Protein AF-A0A2G9MSD9-F1 (afdb_monomer_lite)

pLDDT: mean 78.16, std 16.82, range [33.12, 95.75]

Structure (mmCIF, N/CA/C/O backbone):
data_AF-A0A2G9MSD9-F1
#
_entry.id   AF-A0A2G9MSD9-F1
#
loop_
_atom_site.group_PDB
_atom_site.id
_atom_site.type_symbol
_atom_site.label_atom_id
_atom_site.label_alt_id
_atom_site.label_comp_id
_atom_site.label_asym_id
_atom_site.label_entity_id
_atom_site.label_seq_id
_atom_site.pdbx_PDB_ins_code
_atom_site.Cartn_x
_atom_site.Cartn_y
_atom_site.Cartn_z
_atom_site.occupancy
_atom_site.B_iso_or_equiv
_atom_site.auth_seq_id
_atom_site.auth_comp_id
_atom_site.auth_asym_id
_atom_site.auth_atom_id
_atom_site.pdbx_PDB_model_num
ATOM 1 N N . MET A 1 1 ? -12.844 7.872 54.794 1.00 34.78 1 MET A N 1
ATOM 2 C CA . MET A 1 1 ? -13.455 7.216 53.618 1.00 34.78 1 MET A CA 1
ATOM 3 C C . MET A 1 1 ? -12.800 7.8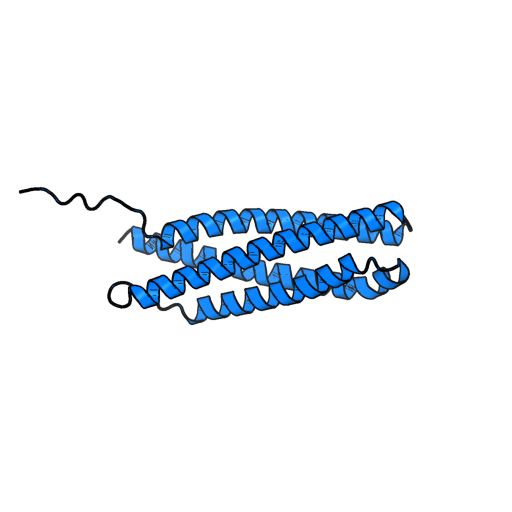03 52.387 1.00 34.78 1 MET A C 1
ATOM 5 O O . MET A 1 1 ? -12.940 8.996 52.156 1.00 34.78 1 MET A O 1
ATOM 9 N N . GLY A 1 2 ? -11.959 7.011 51.723 1.00 33.12 2 GLY A N 1
ATOM 10 C CA . GLY A 1 2 ? -11.144 7.459 50.598 1.00 33.12 2 GLY A CA 1
ATOM 11 C C . GLY A 1 2 ? -11.998 7.661 49.355 1.00 33.12 2 GLY A C 1
ATOM 12 O O . GLY A 1 2 ? -12.720 6.757 48.948 1.00 33.12 2 GLY A O 1
ATOM 13 N N . ILE A 1 3 ? -11.906 8.854 48.777 1.00 38.38 3 ILE A N 1
ATOM 14 C CA . ILE A 1 3 ? -12.395 9.152 47.435 1.00 38.38 3 ILE A CA 1
ATOM 15 C C . ILE A 1 3 ? -11.574 8.280 46.482 1.00 38.38 3 ILE A C 1
ATOM 17 O O . ILE A 1 3 ? -10.350 8.411 46.418 1.00 38.38 3 ILE A O 1
ATOM 21 N N . LEU A 1 4 ? -12.242 7.339 45.817 1.00 35.31 4 LEU A N 1
ATOM 22 C CA . LEU A 1 4 ? -11.663 6.503 44.773 1.00 35.31 4 LEU A CA 1
ATOM 23 C C . LEU A 1 4 ? -11.019 7.409 43.716 1.00 35.31 4 LEU A C 1
ATOM 25 O O . LEU A 1 4 ? -11.704 8.169 43.032 1.00 35.31 4 LEU A O 1
ATOM 29 N N . LYS A 1 5 ? -9.692 7.330 43.595 1.00 35.53 5 LYS A N 1
ATOM 30 C CA . LYS A 1 5 ? -8.946 7.854 42.452 1.00 35.53 5 LYS A CA 1
ATOM 31 C C . LYS A 1 5 ? -9.341 7.040 41.212 1.00 35.53 5 LYS A C 1
ATOM 33 O O . LYS A 1 5 ? -8.725 6.023 40.926 1.00 35.53 5 LYS A O 1
ATOM 38 N N . PHE A 1 6 ? -10.370 7.476 40.490 1.00 38.06 6 PHE A N 1
ATOM 39 C CA . PHE A 1 6 ? -10.781 6.923 39.188 1.00 38.06 6 PHE A CA 1
ATOM 40 C C . PHE A 1 6 ? -10.075 7.618 38.007 1.00 38.06 6 PHE A C 1
ATOM 42 O O . PHE A 1 6 ? -10.649 7.812 36.944 1.00 38.06 6 PHE A O 1
ATOM 49 N N . PHE A 1 7 ? -8.815 8.010 38.183 1.00 47.25 7 PHE A N 1
ATOM 50 C CA . PHE A 1 7 ? -7.993 8.574 37.113 1.00 47.25 7 PHE A CA 1
ATOM 51 C C . PHE A 1 7 ? -6.659 7.844 37.097 1.00 47.25 7 PHE A C 1
ATOM 53 O O . PHE A 1 7 ? -5.730 8.313 37.736 1.00 47.25 7 PHE A O 1
ATOM 60 N N . GLU A 1 8 ? -6.558 6.691 36.432 1.00 43.91 8 GLU A N 1
ATOM 61 C CA . GLU A 1 8 ? -5.259 6.019 36.250 1.00 43.91 8 GLU A CA 1
ATOM 62 C C . GLU A 1 8 ? -5.326 4.914 35.170 1.00 43.91 8 GLU A C 1
ATOM 64 O O . GLU A 1 8 ? -5.177 3.733 35.464 1.00 43.91 8 GLU A O 1
ATOM 69 N N . LYS A 1 9 ? -5.610 5.311 33.917 1.00 50.62 9 LYS A N 1
ATOM 70 C CA . LYS A 1 9 ? -5.103 4.762 32.628 1.00 50.62 9 LYS A CA 1
ATOM 71 C C . LYS A 1 9 ? -6.058 5.143 31.494 1.00 50.62 9 LYS A C 1
ATOM 73 O O . LYS A 1 9 ? -7.264 4.943 31.620 1.00 50.62 9 LYS A O 1
ATOM 78 N N . LYS A 1 10 ? -5.529 5.694 30.391 1.00 55.97 10 LYS A N 1
ATOM 79 C CA . LYS A 1 10 ? -6.311 5.826 29.153 1.00 55.97 10 LYS A CA 1
ATOM 80 C C . LYS A 1 10 ? -6.792 4.419 28.759 1.00 55.97 10 LYS A C 1
ATOM 82 O O . LYS A 1 10 ? -5.999 3.479 28.849 1.00 55.97 10 LYS A O 1
ATOM 87 N N . PRO A 1 11 ? -8.065 4.228 28.379 1.00 65.44 11 PRO A N 1
ATOM 88 C CA . PRO A 1 11 ? -8.508 2.945 27.849 1.00 65.44 11 PRO A CA 1
ATOM 89 C C . PRO A 1 11 ? -7.654 2.576 26.630 1.00 65.44 11 PRO A C 1
ATOM 91 O O . PRO A 1 11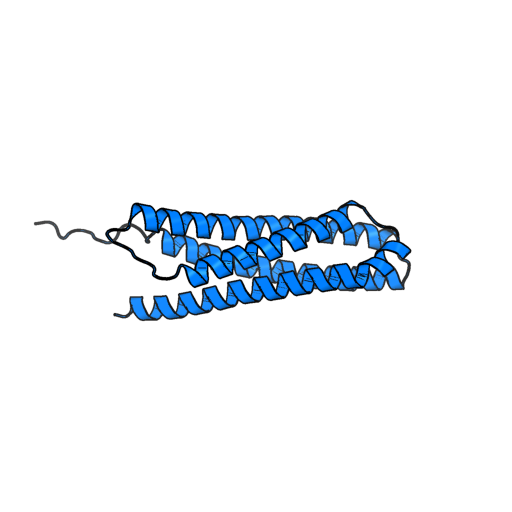 ? -7.409 3.437 25.789 1.00 65.44 11 PRO A O 1
ATOM 94 N N . LYS A 1 12 ? -7.217 1.312 26.533 1.00 69.00 12 LYS A N 1
ATOM 95 C CA . LYS A 1 12 ? -6.300 0.821 25.484 1.00 69.00 12 LYS A CA 1
ATOM 96 C C . LYS A 1 12 ? -6.776 1.174 24.064 1.00 69.00 12 LYS A C 1
ATOM 98 O O . LYS A 1 12 ? -5.954 1.451 23.206 1.00 69.00 12 LYS A O 1
ATOM 103 N N . ILE A 1 13 ? -8.092 1.251 23.852 1.00 66.75 13 ILE A N 1
ATOM 104 C CA . ILE A 1 13 ? -8.713 1.688 22.590 1.00 66.75 13 ILE A CA 1
ATOM 105 C C . ILE A 1 13 ? -8.261 3.103 22.189 1.00 66.75 13 ILE A C 1
ATOM 107 O O . ILE A 1 13 ? -7.866 3.307 21.053 1.00 66.75 13 ILE A O 1
ATOM 111 N N . PHE A 1 14 ? -8.205 4.069 23.114 1.00 66.56 14 PHE A N 1
ATOM 112 C CA . PHE A 1 14 ? -7.738 5.427 22.790 1.00 66.56 14 PHE A CA 1
ATOM 113 C C . PHE A 1 14 ? -6.250 5.474 22.422 1.00 66.56 14 PHE A C 1
ATOM 115 O O . PHE A 1 14 ? -5.841 6.324 21.637 1.00 66.56 14 PHE A O 1
ATOM 122 N N . GLU A 1 15 ? -5.430 4.588 22.993 1.00 74.19 15 GLU A N 1
ATOM 123 C CA . GLU A 1 15 ? -4.009 4.486 22.633 1.00 74.19 15 GLU A CA 1
ATOM 124 C C . GLU A 1 15 ? -3.828 3.899 21.224 1.00 74.19 15 GLU A C 1
ATOM 126 O O . GLU A 1 15 ? -2.910 4.306 20.513 1.00 74.19 15 GLU A O 1
ATOM 131 N N . ILE A 1 16 ? -4.712 2.977 20.821 1.00 71.31 16 ILE A N 1
ATOM 132 C CA . ILE A 1 16 ? -4.758 2.412 19.466 1.00 71.31 16 ILE A CA 1
ATOM 133 C C . ILE A 1 16 ? -5.132 3.510 18.457 1.00 71.31 16 ILE A C 1
ATOM 135 O O . ILE A 1 16 ? -4.368 3.760 17.532 1.00 71.31 16 ILE A O 1
ATOM 139 N N . GLU A 1 17 ? -6.206 4.260 18.711 1.00 69.38 17 GLU A N 1
ATOM 140 C CA . GLU A 1 17 ? -6.662 5.353 17.833 1.00 69.38 17 GLU A CA 1
ATOM 141 C C . GLU A 1 17 ? -5.603 6.464 17.658 1.00 69.38 17 GLU A C 1
ATOM 143 O O . GLU A 1 17 ? -5.325 6.920 16.546 1.00 69.38 17 GLU A O 1
ATOM 148 N N . GLU A 1 18 ? -4.941 6.893 18.744 1.00 72.19 18 GLU A N 1
ATOM 149 C CA . GLU A 1 18 ? -3.855 7.888 18.663 1.00 72.19 18 GLU A CA 1
ATOM 150 C C . GLU A 1 18 ? -2.676 7.388 17.808 1.00 72.19 18 GLU A C 1
ATOM 152 O O . GLU A 1 18 ? -2.042 8.175 17.089 1.00 72.19 18 GLU A O 1
ATOM 157 N N . ARG A 1 19 ? -2.378 6.084 17.870 1.00 79.44 19 ARG A N 1
ATOM 158 C CA . ARG A 1 19 ? -1.333 5.446 17.066 1.00 79.44 19 ARG A CA 1
ATOM 159 C C . ARG A 1 19 ? -1.740 5.344 15.596 1.00 79.44 19 ARG A C 1
ATOM 161 O O . ARG A 1 19 ? -0.909 5.668 14.743 1.00 79.44 19 ARG A O 1
ATOM 168 N N . ASP A 1 20 ? -2.984 4.987 15.297 1.00 77.31 20 ASP A N 1
ATOM 169 C CA . ASP A 1 20 ? -3.497 4.899 13.925 1.00 77.31 20 ASP A CA 1
ATOM 170 C C . ASP A 1 20 ? -3.449 6.255 13.210 1.00 77.31 20 ASP A C 1
ATOM 172 O O . ASP A 1 20 ? -2.979 6.346 12.074 1.00 77.31 20 ASP A O 1
ATOM 176 N N . ILE A 1 21 ? -3.764 7.359 13.898 1.00 75.69 21 ILE A N 1
ATOM 177 C CA . ILE A 1 21 ? -3.612 8.718 13.341 1.00 75.69 21 ILE A CA 1
ATOM 178 C C . ILE A 1 21 ? -2.158 9.009 12.931 1.00 75.69 21 ILE A C 1
ATOM 180 O O . ILE A 1 21 ? -1.906 9.653 11.903 1.00 75.69 21 ILE A O 1
ATOM 184 N N . ALA A 1 22 ? -1.182 8.582 13.735 1.00 79.00 22 ALA A N 1
ATOM 185 C CA . ALA A 1 22 ? 0.231 8.766 13.413 1.00 79.00 22 ALA A CA 1
ATOM 186 C C . ALA A 1 22 ? 0.645 7.904 12.210 1.00 79.00 22 ALA A C 1
ATOM 188 O O . ALA A 1 22 ? 1.294 8.412 11.291 1.00 79.00 22 ALA A O 1
ATOM 189 N N . ILE A 1 23 ? 0.209 6.641 12.177 1.00 81.25 23 ILE A N 1
ATOM 190 C CA . ILE A 1 23 ? 0.445 5.723 11.057 1.00 81.25 23 ILE A CA 1
ATOM 191 C C . ILE A 1 23 ? -0.159 6.287 9.763 1.00 81.25 23 ILE A C 1
ATOM 193 O O . ILE A 1 23 ? 0.525 6.317 8.741 1.00 81.25 23 ILE A O 1
ATOM 197 N N . ASN A 1 24 ? -1.373 6.834 9.807 1.00 79.50 24 ASN A N 1
ATOM 198 C CA . ASN A 1 24 ? -2.051 7.432 8.655 1.00 79.50 24 ASN A CA 1
ATOM 199 C C . ASN A 1 24 ? -1.259 8.599 8.039 1.00 79.50 24 ASN A C 1
ATOM 201 O O . ASN A 1 24 ? -1.152 8.711 6.815 1.00 79.50 24 ASN A O 1
ATOM 205 N N . LYS A 1 25 ? -0.630 9.445 8.864 1.00 80.06 25 LYS A N 1
ATOM 206 C CA . LYS A 1 25 ? 0.250 10.526 8.376 1.00 80.06 25 LYS A CA 1
ATOM 207 C C . LYS A 1 25 ? 1.498 9.985 7.681 1.00 80.06 25 LYS A C 1
ATOM 209 O O . LYS A 1 25 ? 1.926 10.531 6.662 1.00 80.06 25 LYS A O 1
ATOM 214 N N . GLU A 1 26 ? 2.093 8.930 8.229 1.00 82.31 26 GLU A N 1
ATOM 215 C CA . GLU A 1 26 ? 3.254 8.277 7.625 1.00 82.31 26 GLU A CA 1
ATOM 216 C C . GLU A 1 26 ? 2.890 7.600 6.300 1.00 82.31 26 GLU A C 1
ATOM 218 O O . GLU A 1 26 ? 3.626 7.747 5.325 1.00 82.31 26 GLU A O 1
ATOM 223 N N . ILE A 1 27 ? 1.735 6.932 6.240 1.00 83.12 27 ILE A N 1
ATOM 224 C CA . ILE A 1 27 ? 1.193 6.330 5.019 1.00 83.12 27 ILE A CA 1
ATOM 225 C C . ILE A 1 27 ? 0.982 7.393 3.939 1.00 83.12 27 ILE A C 1
ATOM 227 O O . ILE A 1 27 ? 1.433 7.202 2.812 1.00 83.12 27 ILE A O 1
ATOM 231 N N . PHE A 1 28 ? 0.372 8.534 4.272 1.00 82.19 28 PHE A N 1
ATOM 232 C CA . PHE A 1 28 ? 0.176 9.623 3.313 1.00 82.19 28 PHE A CA 1
ATOM 233 C C . PHE A 1 28 ? 1.509 10.114 2.726 1.00 82.19 28 PHE A C 1
ATOM 235 O O . PHE A 1 28 ? 1.666 10.211 1.511 1.00 82.19 28 PHE A O 1
ATOM 242 N N . SER A 1 29 ? 2.506 10.342 3.586 1.00 78.75 29 SER A N 1
ATOM 243 C CA . SER A 1 29 ? 3.859 10.730 3.163 1.00 78.75 29 SER A CA 1
ATOM 244 C C . SER A 1 29 ? 4.519 9.677 2.261 1.00 78.75 29 SER A C 1
ATOM 246 O O . SER A 1 29 ? 5.180 10.021 1.278 1.00 78.75 29 SER A O 1
ATOM 248 N N . LEU A 1 30 ? 4.325 8.386 2.559 1.00 85.75 30 LEU A N 1
ATOM 249 C CA . LEU A 1 30 ? 4.827 7.284 1.735 1.00 85.75 30 LEU A CA 1
ATOM 250 C C . LEU A 1 30 ? 4.158 7.239 0.359 1.00 85.75 30 LEU A C 1
ATOM 252 O O . LEU A 1 30 ? 4.865 7.087 -0.634 1.00 85.75 30 LEU A O 1
ATOM 256 N N . ILE A 1 31 ? 2.836 7.413 0.285 1.00 84.12 31 ILE A N 1
ATOM 257 C CA . ILE A 1 31 ? 2.097 7.458 -0.985 1.00 84.12 31 ILE A CA 1
ATOM 258 C C . ILE A 1 31 ? 2.622 8.586 -1.868 1.00 84.12 31 ILE A C 1
ATOM 260 O O . ILE A 1 31 ? 2.966 8.335 -3.020 1.00 84.12 31 ILE A O 1
ATOM 264 N N . THR A 1 32 ? 2.772 9.797 -1.326 1.00 83.12 32 THR A N 1
ATOM 265 C CA . THR A 1 32 ? 3.291 10.933 -2.101 1.00 83.12 32 THR A CA 1
ATOM 266 C C . THR A 1 32 ? 4.681 10.635 -2.673 1.00 83.12 32 THR A C 1
ATOM 268 O O . THR A 1 32 ? 4.937 10.874 -3.851 1.00 83.12 32 THR A O 1
ATOM 271 N N . ARG A 1 33 ? 5.572 10.020 -1.882 1.00 86.12 33 ARG A N 1
ATOM 272 C CA . ARG A 1 33 ? 6.904 9.598 -2.358 1.00 86.12 33 ARG A CA 1
ATOM 273 C C . ARG A 1 33 ? 6.839 8.504 -3.423 1.00 86.12 33 ARG A C 1
ATOM 275 O O . ARG A 1 33 ? 7.666 8.488 -4.332 1.00 86.12 33 ARG A O 1
ATOM 282 N N . ILE A 1 34 ? 5.896 7.569 -3.305 1.00 87.56 34 ILE A N 1
ATOM 283 C CA . ILE A 1 34 ? 5.652 6.533 -4.315 1.00 87.56 34 ILE A CA 1
ATOM 284 C C . ILE A 1 34 ? 5.224 7.192 -5.630 1.00 87.56 34 ILE A C 1
ATOM 286 O O . ILE A 1 34 ? 5.832 6.912 -6.659 1.00 87.56 34 ILE A O 1
ATOM 290 N N . GLU A 1 35 ? 4.251 8.103 -5.606 1.00 86.88 35 GLU A N 1
ATOM 291 C CA . GLU A 1 35 ? 3.772 8.820 -6.796 1.00 86.88 35 GLU A CA 1
ATOM 292 C C . GLU A 1 35 ? 4.883 9.631 -7.481 1.00 86.88 35 GLU A C 1
ATOM 294 O O . GLU A 1 35 ? 5.033 9.590 -8.710 1.00 86.88 35 GLU A O 1
ATOM 299 N N . GLU A 1 36 ? 5.710 10.322 -6.692 1.00 88.00 36 GLU A N 1
ATOM 300 C CA . GLU A 1 36 ? 6.897 11.027 -7.181 1.00 88.00 36 GLU A CA 1
ATOM 301 C C . GLU A 1 36 ? 7.881 10.057 -7.850 1.00 88.00 36 GLU A C 1
ATOM 303 O O . GLU A 1 36 ? 8.303 10.275 -8.989 1.00 88.00 36 GLU A O 1
ATOM 308 N N . ASN A 1 37 ? 8.210 8.945 -7.189 1.00 87.81 37 ASN A N 1
ATOM 309 C CA . ASN A 1 37 ? 9.150 7.961 -7.719 1.00 87.81 37 ASN A CA 1
ATOM 310 C C . ASN A 1 37 ? 8.639 7.251 -8.975 1.00 87.81 37 ASN A C 1
ATOM 312 O O . ASN A 1 37 ? 9.435 6.994 -9.878 1.00 87.81 37 ASN A O 1
ATOM 316 N N . LEU A 1 38 ? 7.337 6.985 -9.087 1.00 88.00 38 LEU A N 1
ATOM 317 C CA . LEU A 1 38 ? 6.728 6.469 -10.316 1.00 88.00 38 LEU A CA 1
ATOM 318 C C . LEU A 1 38 ? 6.814 7.475 -11.457 1.00 88.00 38 LEU A C 1
ATOM 320 O O . LEU A 1 38 ? 7.122 7.102 -12.586 1.00 88.00 38 LEU A O 1
ATOM 324 N N . SER A 1 39 ? 6.545 8.750 -11.173 1.00 87.56 39 SER A N 1
ATOM 325 C CA . SER A 1 39 ? 6.620 9.818 -12.172 1.00 87.56 39 SER A CA 1
ATOM 326 C C . SER A 1 39 ? 8.041 9.938 -12.727 1.00 87.56 39 SER A C 1
ATOM 328 O O . SER A 1 39 ? 8.241 9.981 -13.942 1.00 87.56 39 SER A O 1
ATOM 330 N N . LEU A 1 40 ? 9.034 9.881 -11.838 1.00 88.69 40 LEU A N 1
ATOM 331 C CA . LEU A 1 40 ? 10.452 9.867 -12.189 1.00 88.69 40 LEU A CA 1
ATOM 332 C C . LEU A 1 40 ? 10.858 8.584 -12.932 1.00 88.69 40 LEU A C 1
ATOM 334 O O . LEU A 1 40 ? 11.616 8.647 -13.902 1.00 88.69 40 LEU A O 1
ATOM 338 N N . LEU A 1 41 ? 10.336 7.421 -12.529 1.00 87.56 41 LEU A N 1
ATOM 339 C CA . LEU A 1 41 ? 10.555 6.156 -13.233 1.00 87.56 41 LEU A CA 1
ATOM 340 C C . LEU A 1 41 ? 10.013 6.239 -14.666 1.00 87.56 41 LEU A C 1
ATOM 342 O O . LEU A 1 41 ? 10.745 5.943 -15.609 1.00 87.56 41 LEU A O 1
ATOM 346 N N . LYS A 1 42 ? 8.780 6.717 -14.849 1.00 86.81 42 LYS A N 1
ATOM 347 C CA . LYS A 1 42 ? 8.154 6.918 -16.162 1.00 86.81 42 LYS A CA 1
ATOM 348 C C . LYS A 1 42 ? 8.973 7.854 -17.050 1.00 86.81 42 LYS A C 1
ATOM 350 O O . LYS A 1 42 ? 9.201 7.553 -18.222 1.00 86.81 42 LYS A O 1
ATOM 355 N N . GLU A 1 43 ? 9.462 8.960 -16.496 1.00 86.94 43 GLU A N 1
ATOM 356 C CA . GLU A 1 43 ? 10.344 9.886 -17.210 1.00 86.94 43 GLU A CA 1
ATOM 357 C C . GLU A 1 43 ? 11.664 9.213 -17.618 1.00 86.94 43 GLU A C 1
ATOM 359 O O . GLU A 1 43 ? 12.131 9.377 -18.747 1.00 86.94 43 GLU A O 1
ATOM 364 N N . SER A 1 44 ? 12.249 8.410 -16.729 1.00 84.62 44 SER A N 1
ATOM 365 C CA . SER A 1 44 ? 13.489 7.683 -17.009 1.00 84.62 44 SER A CA 1
ATOM 366 C C . SER A 1 44 ? 13.325 6.627 -18.098 1.00 84.62 44 SER A C 1
ATOM 368 O O . SER A 1 44 ? 14.208 6.495 -18.949 1.00 84.62 44 SER A O 1
ATOM 370 N N . ILE A 1 45 ? 12.172 5.946 -18.126 1.00 84.69 45 ILE A N 1
ATOM 371 C CA . ILE A 1 45 ? 11.787 4.996 -19.172 1.00 84.69 45 ILE A CA 1
ATOM 372 C C . ILE A 1 45 ? 11.678 5.720 -20.513 1.00 84.69 45 ILE A C 1
ATOM 374 O O . ILE A 1 45 ? 12.267 5.277 -21.498 1.00 84.69 45 ILE A O 1
ATOM 378 N N . ALA A 1 46 ? 10.993 6.867 -20.544 1.00 84.31 46 ALA A N 1
ATOM 379 C CA . ALA A 1 46 ? 10.844 7.675 -21.753 1.00 84.31 46 ALA A CA 1
ATOM 380 C C . ALA A 1 46 ? 12.188 8.205 -22.287 1.00 84.31 46 ALA A C 1
ATOM 382 O O . ALA A 1 46 ? 12.371 8.313 -23.498 1.00 84.31 46 ALA A O 1
ATOM 383 N N . LYS A 1 47 ? 13.138 8.511 -21.394 1.00 85.06 47 LYS A N 1
ATOM 384 C CA . LYS A 1 47 ? 14.478 9.021 -21.735 1.00 85.06 47 LYS A CA 1
ATOM 385 C C . LYS A 1 47 ? 15.538 7.931 -21.946 1.00 85.06 47 LYS A C 1
ATOM 387 O O . LYS A 1 47 ? 16.666 8.266 -22.298 1.00 85.06 47 LYS A O 1
ATOM 392 N N . GLY A 1 48 ? 15.217 6.656 -21.714 1.00 79.81 48 GLY A N 1
ATOM 393 C CA . GLY A 1 48 ? 16.162 5.539 -21.841 1.00 79.81 48 GLY A CA 1
ATOM 394 C C . GLY A 1 48 ? 17.299 5.537 -20.807 1.00 79.81 48 GLY A C 1
ATOM 395 O O . GLY A 1 48 ? 18.388 5.041 -21.091 1.00 79.81 48 GLY A O 1
ATOM 396 N N . ASN A 1 49 ? 17.092 6.111 -19.616 1.00 82.25 49 ASN A N 1
ATOM 397 C CA . ASN A 1 49 ? 18.139 6.229 -18.595 1.00 82.25 49 ASN A CA 1
ATOM 398 C C . ASN A 1 49 ? 18.204 4.985 -17.688 1.00 82.25 49 ASN A C 1
ATOM 400 O O . ASN A 1 49 ? 17.524 4.912 -16.664 1.00 82.25 49 ASN A O 1
ATOM 404 N N . ILE A 1 50 ? 19.041 4.012 -18.066 1.00 75.00 50 ILE A N 1
ATOM 405 C CA . ILE A 1 50 ? 19.129 2.693 -17.412 1.00 75.00 50 ILE A CA 1
ATOM 406 C C . ILE A 1 50 ? 19.560 2.773 -15.947 1.00 75.00 50 ILE A C 1
ATOM 408 O O . ILE A 1 50 ? 18.896 2.199 -15.089 1.00 75.00 50 ILE A O 1
ATOM 412 N N . GLY A 1 51 ? 20.629 3.513 -15.641 1.00 76.31 51 GLY A N 1
ATOM 413 C CA . GLY A 1 51 ? 21.130 3.607 -14.265 1.00 76.31 51 GLY A CA 1
ATOM 414 C C . GLY A 1 51 ? 20.114 4.240 -13.313 1.00 76.31 51 GLY A C 1
ATOM 415 O O . GLY A 1 51 ? 20.032 3.867 -12.148 1.00 76.31 51 GLY A O 1
ATOM 416 N N . TYR A 1 52 ? 19.294 5.161 -13.821 1.00 85.00 52 TYR A N 1
ATOM 417 C CA . TYR A 1 52 ? 18.240 5.790 -13.035 1.00 85.00 52 TYR A CA 1
ATOM 418 C C . TYR A 1 52 ? 17.017 4.880 -12.842 1.00 85.00 52 TYR A C 1
ATOM 420 O O . TYR A 1 52 ? 16.411 4.912 -11.773 1.00 85.00 52 TYR A O 1
ATOM 428 N N . LYS A 1 53 ? 16.688 4.027 -13.827 1.00 88.44 53 LYS A N 1
ATOM 429 C CA . LYS A 1 53 ? 15.614 3.023 -13.713 1.00 88.44 53 LYS A CA 1
ATOM 430 C C . LYS A 1 53 ? 15.824 2.130 -12.494 1.00 88.44 53 LYS A C 1
ATOM 432 O O . LYS A 1 53 ? 14.940 2.048 -11.650 1.00 88.44 53 LYS A O 1
ATOM 437 N N . ASP A 1 54 ? 16.978 1.472 -12.396 1.00 87.75 54 ASP A N 1
ATOM 438 C CA . ASP A 1 54 ? 17.204 0.458 -11.356 1.00 87.75 54 ASP A CA 1
ATOM 439 C C . ASP A 1 54 ? 17.215 1.065 -9.951 1.00 87.75 54 ASP A C 1
ATOM 441 O O . ASP A 1 54 ? 16.670 0.475 -9.019 1.00 87.75 54 ASP A O 1
ATOM 445 N N . VAL A 1 55 ? 17.746 2.284 -9.816 1.00 90.56 55 VAL A N 1
ATOM 446 C CA . VAL A 1 55 ? 17.654 3.058 -8.572 1.00 90.56 55 VAL A CA 1
ATOM 447 C C . VAL A 1 55 ? 16.191 3.311 -8.204 1.00 90.56 55 VAL A C 1
ATOM 449 O O . VAL A 1 55 ? 15.797 3.061 -7.068 1.00 90.56 55 VAL A O 1
ATOM 452 N N . LYS A 1 56 ? 15.354 3.741 -9.156 1.00 90.31 56 LYS A N 1
ATOM 453 C CA . LYS A 1 56 ? 13.935 4.006 -8.888 1.00 90.31 56 LYS A CA 1
ATOM 454 C C . LYS A 1 56 ? 13.117 2.757 -8.599 1.00 90.31 56 LYS A C 1
ATOM 456 O O . LYS A 1 56 ? 12.277 2.807 -7.705 1.00 90.31 56 LYS A O 1
ATOM 461 N N . LEU A 1 57 ? 13.391 1.636 -9.262 1.00 91.25 57 LEU A N 1
ATOM 462 C CA . LEU A 1 57 ? 12.763 0.359 -8.913 1.00 91.25 57 LEU A CA 1
ATOM 463 C C . LEU A 1 57 ? 13.125 -0.063 -7.481 1.00 91.25 57 LEU A C 1
ATOM 465 O O . LEU A 1 57 ? 12.258 -0.524 -6.745 1.00 91.25 57 LEU A O 1
ATOM 469 N N . ALA A 1 58 ? 14.379 0.126 -7.058 1.00 92.06 58 ALA A N 1
ATOM 470 C CA . ALA A 1 58 ? 14.811 -0.203 -5.699 1.00 92.06 58 ALA A CA 1
ATOM 471 C C . ALA A 1 58 ? 14.182 0.721 -4.644 1.00 92.06 58 ALA A C 1
ATOM 473 O O . ALA A 1 58 ? 13.783 0.269 -3.572 1.00 92.06 58 ALA A O 1
ATOM 474 N N . GLU A 1 59 ? 14.067 2.019 -4.928 1.00 94.06 59 GLU A N 1
ATOM 475 C CA . GLU A 1 59 ? 13.371 2.956 -4.041 1.00 94.06 59 GLU A CA 1
ATOM 476 C C . GLU A 1 59 ? 11.874 2.631 -3.928 1.00 94.06 59 GLU A C 1
ATOM 478 O O . GLU A 1 59 ? 11.326 2.657 -2.827 1.00 94.06 59 GLU A O 1
ATOM 483 N N . LEU A 1 60 ? 11.215 2.293 -5.042 1.00 93.81 60 LEU A N 1
ATOM 484 C CA . LEU A 1 60 ? 9.804 1.894 -5.056 1.00 93.81 60 LEU A CA 1
ATOM 485 C C . LEU A 1 60 ? 9.571 0.604 -4.271 1.00 93.81 60 LEU A C 1
ATOM 487 O O . LEU A 1 60 ? 8.682 0.569 -3.429 1.00 93.81 60 LEU A O 1
ATOM 491 N N . GLU A 1 61 ? 10.405 -0.414 -4.477 1.00 94.88 61 GLU A N 1
ATOM 492 C CA . GLU A 1 61 ? 10.372 -1.662 -3.708 1.00 94.88 61 GLU A CA 1
ATOM 493 C C . GLU A 1 61 ? 10.452 -1.400 -2.199 1.00 94.88 61 GLU A C 1
ATOM 495 O O . GLU A 1 61 ? 9.602 -1.861 -1.439 1.00 94.88 61 GLU A O 1
ATOM 500 N N . ASN A 1 62 ? 11.423 -0.591 -1.762 1.00 95.50 62 ASN A N 1
ATOM 501 C CA . ASN A 1 62 ? 11.560 -0.223 -0.353 1.00 95.50 62 ASN A CA 1
ATOM 502 C C . ASN A 1 62 ? 10.327 0.526 0.169 1.00 95.50 62 ASN A C 1
ATOM 504 O O . ASN A 1 62 ? 9.846 0.231 1.263 1.00 95.50 62 ASN A O 1
ATOM 508 N N . ASN A 1 63 ? 9.786 1.467 -0.607 1.00 93.31 63 ASN A N 1
ATOM 509 C CA . ASN A 1 63 ? 8.586 2.200 -0.217 1.00 93.31 63 ASN A CA 1
ATOM 510 C C . ASN A 1 63 ? 7.362 1.278 -0.097 1.00 93.31 63 ASN A C 1
ATOM 512 O O . ASN A 1 63 ? 6.591 1.427 0.850 1.00 93.31 63 ASN A O 1
ATOM 516 N N . PHE A 1 64 ? 7.197 0.301 -0.994 1.00 94.50 64 PHE A N 1
ATOM 517 C CA . PHE A 1 64 ? 6.112 -0.680 -0.909 1.00 94.50 64 PHE A CA 1
ATOM 518 C C . PHE A 1 64 ? 6.272 -1.624 0.282 1.00 94.50 64 PHE A C 1
ATOM 520 O O . PHE A 1 64 ? 5.292 -1.907 0.969 1.00 94.50 64 PHE A O 1
ATOM 527 N N . LEU A 1 65 ? 7.496 -2.061 0.591 1.00 94.81 65 LEU A N 1
ATOM 528 C CA . LEU A 1 65 ? 7.779 -2.862 1.786 1.00 94.81 65 LEU A CA 1
ATOM 529 C C . LEU A 1 65 ? 7.451 -2.097 3.075 1.00 94.81 65 LEU A C 1
ATOM 531 O O . LEU A 1 65 ? 6.853 -2.661 3.995 1.00 94.81 65 LEU A O 1
ATOM 535 N N . LEU A 1 66 ? 7.805 -0.810 3.133 1.00 94.44 66 LEU A N 1
ATOM 536 C CA . LEU A 1 66 ? 7.457 0.066 4.251 1.00 94.44 66 LEU A CA 1
ATOM 537 C C . LEU A 1 66 ? 5.944 0.254 4.360 1.00 94.44 66 LEU A C 1
ATOM 539 O O . LEU A 1 66 ? 5.401 0.122 5.454 1.00 94.44 66 LEU A O 1
ATOM 543 N N . LEU A 1 67 ? 5.264 0.512 3.241 1.00 92.88 67 LEU A N 1
ATOM 544 C CA . LEU A 1 67 ? 3.813 0.657 3.216 1.00 92.88 67 LEU A CA 1
ATOM 545 C C . LEU A 1 67 ? 3.126 -0.623 3.706 1.00 92.88 67 LEU A C 1
ATOM 547 O O . LEU A 1 67 ? 2.295 -0.552 4.605 1.00 92.88 67 LEU A O 1
ATOM 551 N N . ARG A 1 68 ? 3.556 -1.798 3.230 1.00 94.06 68 ARG A N 1
ATOM 552 C CA . ARG A 1 68 ? 3.060 -3.097 3.707 1.00 94.06 68 ARG A CA 1
ATOM 553 C C . ARG A 1 68 ? 3.218 -3.238 5.218 1.00 94.06 68 ARG A C 1
ATOM 555 O O . ARG A 1 68 ? 2.269 -3.604 5.897 1.00 94.06 68 ARG A O 1
ATOM 562 N N . SER A 1 69 ? 4.384 -2.890 5.766 1.00 93.81 69 SER A N 1
ATOM 563 C CA . SER A 1 69 ? 4.602 -2.939 7.218 1.00 93.81 69 SER A CA 1
ATOM 564 C C . SER A 1 69 ? 3.644 -2.034 7.997 1.00 93.81 69 SER A C 1
ATOM 566 O O . SER A 1 69 ? 3.251 -2.396 9.103 1.00 93.81 69 SER A O 1
ATOM 568 N N . LYS A 1 70 ? 3.273 -0.867 7.458 1.00 90.25 70 LYS A N 1
ATOM 569 C CA . LYS A 1 70 ? 2.306 0.037 8.101 1.00 90.25 70 LYS A CA 1
ATOM 570 C C . LYS A 1 70 ? 0.883 -0.513 8.034 1.00 90.25 70 LYS A C 1
ATOM 572 O O . LYS A 1 70 ? 0.175 -0.448 9.030 1.00 90.25 70 LYS A O 1
ATOM 577 N N . ILE A 1 71 ? 0.508 -1.112 6.909 1.00 90.00 71 ILE A N 1
ATOM 578 C CA . ILE A 1 71 ? -0.784 -1.785 6.719 1.00 90.00 71 ILE A CA 1
ATOM 579 C C . ILE A 1 71 ? -0.942 -2.972 7.677 1.00 90.00 71 ILE A C 1
ATOM 581 O O . ILE A 1 71 ? -1.991 -3.116 8.298 1.00 90.00 71 ILE A O 1
ATOM 585 N N . GLU A 1 72 ? 0.111 -3.768 7.885 1.00 91.38 72 GLU A N 1
ATOM 586 C CA . GLU A 1 72 ? 0.085 -4.842 8.888 1.00 91.38 72 GLU A CA 1
ATOM 587 C C . GLU A 1 72 ? -0.082 -4.312 10.318 1.00 91.38 72 GLU A C 1
ATOM 589 O O . GLU A 1 72 ? -0.743 -4.952 11.131 1.00 91.38 72 GLU A O 1
ATOM 594 N N . ASN A 1 73 ? 0.467 -3.136 10.642 1.00 90.12 73 ASN A N 1
ATOM 595 C CA . ASN A 1 73 ? 0.242 -2.534 11.957 1.00 90.12 73 ASN A CA 1
ATOM 596 C C . ASN A 1 73 ? -1.236 -2.177 12.160 1.00 90.12 73 ASN A C 1
ATOM 598 O O . ASN A 1 73 ? -1.787 -2.544 13.190 1.00 90.12 73 ASN A O 1
ATOM 602 N N . ILE A 1 74 ? -1.887 -1.565 11.164 1.00 87.62 74 ILE A N 1
ATOM 603 C CA . ILE A 1 74 ? -3.330 -1.267 11.225 1.00 87.62 74 ILE A CA 1
ATOM 604 C C . ILE A 1 74 ? -4.136 -2.567 11.372 1.00 87.62 74 ILE A C 1
ATOM 606 O O . ILE A 1 74 ? -5.060 -2.652 12.176 1.00 87.62 74 ILE A O 1
ATOM 610 N N . ARG A 1 75 ? -3.766 -3.630 10.644 1.00 89.31 75 ARG A N 1
ATOM 611 C CA . ARG A 1 75 ? -4.425 -4.941 10.775 1.00 89.31 75 ARG A CA 1
ATOM 612 C C . ARG A 1 75 ? -4.292 -5.515 12.189 1.00 89.31 75 ARG A C 1
ATOM 614 O O . ARG A 1 75 ? -5.270 -6.024 12.736 1.00 89.31 75 ARG A O 1
ATOM 621 N N . ASN A 1 76 ? -3.099 -5.442 12.777 1.00 88.88 76 ASN A N 1
ATOM 622 C CA . ASN A 1 76 ? -2.863 -5.894 14.149 1.00 88.88 76 ASN A CA 1
ATOM 623 C C . ASN A 1 76 ? -3.676 -5.074 15.158 1.00 88.88 76 ASN A C 1
ATOM 625 O O . ASN A 1 76 ? -4.209 -5.638 16.111 1.00 88.88 76 ASN A O 1
ATOM 629 N N . ASP A 1 77 ? -3.815 -3.774 14.917 1.00 84.62 77 ASP A N 1
ATOM 630 C CA . ASP A 1 77 ? -4.567 -2.850 15.761 1.00 84.62 77 ASP A CA 1
ATOM 631 C C . ASP A 1 77 ? -6.068 -3.163 15.750 1.00 84.62 77 ASP A C 1
ATOM 633 O O . ASP A 1 77 ? -6.678 -3.280 16.815 1.00 84.62 77 ASP A O 1
ATOM 637 N N . ILE A 1 78 ? -6.635 -3.452 14.576 1.00 82.81 78 ILE A N 1
ATOM 638 C CA . ILE A 1 78 ? -8.005 -3.975 14.451 1.00 82.81 78 ILE A CA 1
ATOM 639 C C . ILE A 1 78 ? -8.162 -5.302 15.210 1.00 82.81 78 ILE A C 1
ATOM 641 O O . ILE A 1 78 ? -9.149 -5.505 15.921 1.00 82.81 78 ILE A O 1
ATOM 645 N N . GLY A 1 79 ? -7.186 -6.209 15.102 1.00 83.75 79 GLY A N 1
ATOM 646 C CA . GLY A 1 79 ? -7.187 -7.466 15.856 1.00 83.75 79 GLY A CA 1
ATOM 647 C C . GLY A 1 79 ? -7.181 -7.251 17.374 1.00 83.75 79 GLY A C 1
ATOM 648 O O . GLY A 1 79 ? -7.884 -7.946 18.111 1.00 83.75 79 GLY A O 1
ATOM 649 N N . ASP A 1 80 ? -6.429 -6.260 17.850 1.00 82.44 80 ASP A N 1
ATOM 650 C CA . ASP A 1 80 ? -6.397 -5.857 19.254 1.00 82.44 80 ASP A CA 1
ATOM 651 C C . ASP A 1 80 ? -7.743 -5.280 19.721 1.00 82.44 80 ASP A C 1
ATOM 653 O O . ASP A 1 80 ? -8.180 -5.619 20.825 1.00 82.44 80 ASP A O 1
ATOM 657 N N . ILE A 1 81 ? -8.423 -4.475 18.895 1.00 77.56 81 ILE A N 1
ATOM 658 C CA . ILE A 1 81 ? -9.768 -3.940 19.178 1.00 77.56 81 ILE A CA 1
ATOM 659 C C . ILE A 1 81 ? -10.775 -5.085 19.340 1.00 77.56 81 ILE A C 1
ATOM 661 O O . ILE A 1 81 ? -11.416 -5.196 20.388 1.00 77.56 81 ILE A O 1
ATOM 665 N N . LEU A 1 82 ? -10.838 -5.999 18.367 1.00 76.94 82 LEU A N 1
ATOM 666 C CA . LEU A 1 82 ? -11.736 -7.159 18.407 1.00 76.94 82 LEU A CA 1
ATOM 667 C C . LEU A 1 82 ? -11.480 -8.048 19.636 1.00 76.94 82 LEU A C 1
ATOM 669 O O . LEU A 1 82 ? -12.409 -8.528 20.288 1.00 76.94 82 LEU A O 1
ATOM 673 N N . ASN A 1 83 ? -10.213 -8.252 20.008 1.00 77.88 83 ASN A N 1
ATOM 674 C CA . ASN A 1 83 ? -9.863 -9.018 21.205 1.00 77.88 83 ASN A CA 1
ATOM 675 C C . ASN A 1 83 ? -10.311 -8.326 22.504 1.00 77.88 83 ASN A C 1
ATOM 677 O O . ASN A 1 83 ? -10.747 -9.003 23.445 1.00 77.88 83 ASN A O 1
ATOM 681 N N . ILE A 1 84 ? -10.210 -6.993 22.576 1.00 72.81 84 ILE A N 1
ATOM 682 C CA . ILE A 1 84 ? -10.706 -6.207 23.715 1.00 72.81 84 ILE A CA 1
ATOM 683 C C . ILE A 1 84 ? -12.220 -6.370 23.836 1.00 72.81 84 ILE A C 1
ATOM 685 O O . ILE A 1 84 ? -12.693 -6.660 24.933 1.00 72.81 84 ILE A O 1
ATOM 689 N N . GLU A 1 85 ? -12.963 -6.265 22.734 1.00 65.94 85 GLU A N 1
ATOM 690 C CA . GLU A 1 85 ? -14.417 -6.463 22.720 1.00 65.94 85 GLU A CA 1
ATOM 691 C C . GLU A 1 85 ? -14.808 -7.849 23.222 1.00 65.94 85 GLU A C 1
ATOM 693 O O . GLU A 1 85 ? -15.628 -7.968 24.129 1.00 65.94 85 GLU A O 1
ATOM 698 N N . VAL A 1 86 ? -14.184 -8.908 22.695 1.00 67.81 86 VAL A N 1
ATOM 699 C CA . VAL A 1 86 ? -14.464 -10.289 23.119 1.00 67.81 86 VAL A CA 1
ATOM 700 C C . VAL A 1 86 ? -14.214 -10.470 24.617 1.00 67.81 86 VAL A C 1
ATOM 702 O O . VAL A 1 86 ? -15.014 -11.115 25.298 1.00 67.81 86 VAL A O 1
ATOM 705 N N . THR A 1 87 ? -13.132 -9.887 25.139 1.00 65.88 87 THR A N 1
ATOM 706 C CA . THR A 1 87 ? -12.735 -10.021 26.550 1.00 65.88 87 THR A CA 1
ATOM 707 C C . THR A 1 87 ? -13.579 -9.143 27.482 1.00 65.88 87 THR A C 1
ATOM 709 O O . THR A 1 87 ? -13.785 -9.499 28.640 1.00 65.88 87 THR A O 1
ATOM 712 N N . GLN A 1 88 ? -14.082 -8.004 26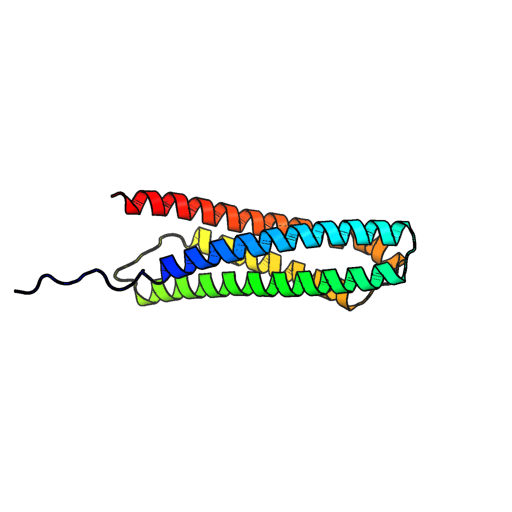.996 1.00 62.38 88 GLN A N 1
ATOM 713 C CA . GLN A 1 88 ? -14.838 -7.011 27.770 1.00 62.38 88 GLN A CA 1
ATOM 714 C C . GLN A 1 88 ? -16.318 -6.937 27.370 1.00 62.38 88 GLN A C 1
ATOM 716 O O . GLN A 1 88 ? -16.973 -5.931 27.639 1.00 62.38 88 GLN A O 1
ATOM 721 N N . LYS A 1 89 ? -16.860 -8.012 26.782 1.00 52.94 89 LYS A N 1
ATOM 722 C CA . LYS A 1 89 ? -18.232 -8.110 26.249 1.00 52.94 89 LYS A CA 1
ATOM 723 C C . LYS A 1 89 ? -19.341 -7.646 27.202 1.00 52.94 89 LYS A C 1
ATOM 725 O O . LYS A 1 89 ? -20.406 -7.256 26.739 1.00 52.94 89 LYS A O 1
ATOM 730 N N . GLU A 1 90 ? -19.113 -7.691 28.515 1.00 43.97 90 GLU A N 1
ATOM 731 C CA . GLU A 1 90 ? -20.069 -7.233 29.536 1.00 43.97 90 GLU A CA 1
ATOM 732 C C . GLU A 1 90 ? -20.056 -5.707 29.775 1.00 43.97 90 GLU A C 1
ATOM 734 O O . GLU A 1 90 ? -20.967 -5.185 30.413 1.00 43.97 90 GLU A O 1
ATOM 739 N N . PHE A 1 91 ? -19.056 -4.979 29.262 1.00 41.28 91 PHE A N 1
ATOM 740 C CA . PHE A 1 91 ? -18.824 -3.556 29.553 1.00 41.28 91 PHE A CA 1
ATOM 741 C C . PHE A 1 91 ? -18.677 -2.671 28.310 1.00 41.28 91 PHE A C 1
ATOM 743 O O . PHE A 1 91 ? -18.935 -1.472 28.397 1.00 41.28 91 PHE A O 1
ATOM 750 N N . ILE A 1 92 ? -18.266 -3.230 27.167 1.00 47.47 92 ILE A N 1
ATOM 751 C CA . ILE A 1 92 ? -18.076 -2.488 25.916 1.00 47.47 92 ILE A CA 1
ATOM 752 C C . ILE A 1 92 ? -18.659 -3.313 24.770 1.00 47.47 92 ILE A C 1
ATOM 754 O O . ILE A 1 92 ? -18.241 -4.441 24.525 1.00 47.47 92 ILE A O 1
ATOM 758 N N . THR A 1 93 ? -19.635 -2.746 24.065 1.00 49.03 93 THR A N 1
ATOM 759 C CA . THR A 1 93 ? -20.136 -3.281 22.795 1.00 49.03 93 THR A CA 1
ATOM 760 C C . THR A 1 93 ? -19.966 -2.186 21.755 1.00 49.03 93 THR A C 1
ATOM 762 O O . THR A 1 93 ? -20.735 -1.223 21.747 1.00 49.03 93 THR A O 1
ATOM 765 N N . ILE A 1 94 ? -18.937 -2.295 20.916 1.00 55.31 94 ILE A N 1
ATOM 766 C CA . ILE A 1 94 ? -18.813 -1.451 19.729 1.00 55.31 94 ILE A CA 1
ATOM 767 C C . ILE A 1 94 ? -19.603 -2.178 18.641 1.00 55.31 94 ILE A C 1
ATOM 769 O O . ILE A 1 94 ? -19.256 -3.275 18.226 1.00 55.31 94 ILE A O 1
ATOM 773 N N . ASN A 1 95 ? -20.759 -1.639 18.268 1.00 54.44 95 ASN A N 1
ATOM 774 C CA . ASN A 1 95 ? -21.670 -2.290 17.327 1.00 54.44 95 ASN A CA 1
ATOM 775 C C . ASN A 1 95 ? -21.270 -1.911 15.890 1.00 54.44 95 ASN A C 1
ATOM 777 O O . ASN A 1 95 ? -22.035 -1.247 15.192 1.00 54.44 95 ASN A O 1
ATOM 781 N N . ASP A 1 96 ? -20.035 -2.254 15.513 1.00 62.06 96 ASP A N 1
ATOM 782 C CA . ASP A 1 96 ? -19.331 -1.711 14.338 1.00 62.06 96 ASP A CA 1
ATOM 783 C C . ASP A 1 96 ? -18.719 -2.800 13.434 1.00 62.06 96 ASP A C 1
ATOM 785 O O . ASP A 1 96 ? -17.844 -2.548 12.606 1.00 62.06 96 ASP A O 1
ATOM 789 N N . ASP A 1 97 ? -19.230 -4.031 13.553 1.00 66.12 97 ASP A N 1
ATOM 790 C CA . ASP A 1 97 ? -18.775 -5.217 12.812 1.00 66.12 97 ASP A CA 1
ATOM 791 C C . ASP A 1 97 ? -18.683 -4.987 11.293 1.00 66.12 97 ASP A C 1
ATOM 793 O O . ASP A 1 97 ? -17.793 -5.520 10.632 1.00 66.12 97 ASP A O 1
ATOM 797 N N . VAL A 1 98 ? -19.599 -4.189 10.729 1.00 70.00 98 VAL A N 1
ATOM 798 C CA . VAL A 1 98 ? -19.629 -3.875 9.292 1.00 70.00 98 VAL A CA 1
ATOM 799 C C . VAL A 1 98 ? -18.447 -2.988 8.895 1.00 70.00 98 VAL A C 1
ATOM 801 O O . VAL A 1 98 ? -17.771 -3.298 7.918 1.00 70.00 98 VAL A O 1
ATOM 804 N N . HIS A 1 99 ? -18.152 -1.933 9.660 1.00 72.44 99 HIS A N 1
ATOM 805 C CA . HIS A 1 99 ? -17.026 -1.042 9.370 1.00 72.44 99 HIS A CA 1
ATOM 806 C C . HIS A 1 99 ? -15.684 -1.746 9.585 1.00 72.44 99 HIS A C 1
ATOM 808 O O . HIS A 1 99 ? -14.772 -1.600 8.770 1.00 72.44 99 HIS A O 1
ATOM 814 N N . ILE A 1 100 ? -15.576 -2.580 10.627 1.00 76.94 100 ILE A N 1
ATOM 815 C CA . I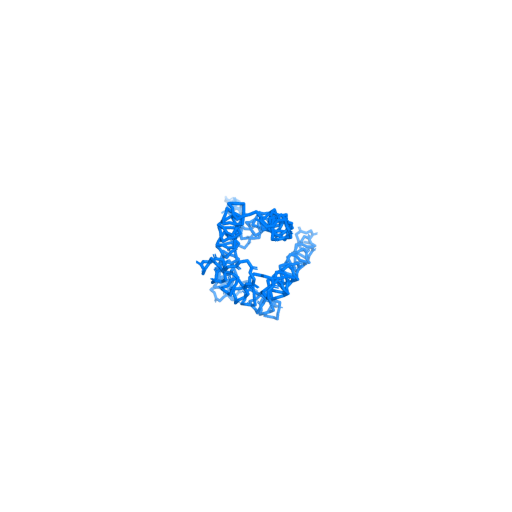LE A 1 100 ? -14.380 -3.394 10.876 1.00 76.94 100 ILE A CA 1
ATOM 816 C C . ILE A 1 100 ? -14.143 -4.376 9.723 1.00 76.94 100 ILE A C 1
ATOM 818 O O . ILE A 1 100 ? -13.020 -4.477 9.225 1.00 76.94 100 ILE A O 1
ATOM 822 N N . GLN A 1 101 ? -15.182 -5.076 9.261 1.00 80.56 101 GLN A N 1
ATOM 823 C CA . GLN A 1 101 ? -15.054 -5.985 8.120 1.00 80.56 101 GLN A CA 1
ATOM 824 C C . GLN A 1 101 ? -14.703 -5.249 6.829 1.00 80.56 101 GLN A C 1
ATOM 826 O O . GLN A 1 101 ? -13.820 -5.694 6.098 1.00 80.56 101 GLN A O 1
ATOM 831 N N . ASP A 1 102 ? -15.320 -4.099 6.564 1.00 83.12 102 ASP A N 1
ATOM 832 C CA . ASP A 1 102 ? -14.967 -3.281 5.406 1.00 83.12 102 ASP A CA 1
ATOM 833 C C . ASP A 1 102 ? -13.498 -2.848 5.458 1.00 83.12 102 ASP A C 1
ATOM 835 O O . ASP A 1 102 ? -12.785 -2.986 4.463 1.00 83.12 102 ASP A O 1
ATOM 839 N N . LYS A 1 103 ? -13.004 -2.400 6.618 1.00 83.31 103 LYS A N 1
ATOM 840 C CA . LYS A 1 103 ? -11.585 -2.075 6.821 1.00 83.31 103 LYS A CA 1
ATOM 841 C C . LYS A 1 103 ? -10.677 -3.274 6.576 1.00 83.31 103 LYS A C 1
ATOM 843 O O . LYS A 1 103 ? -9.700 -3.139 5.842 1.00 83.31 103 LYS A O 1
ATOM 848 N N . LEU A 1 104 ? -10.997 -4.447 7.122 1.00 87.00 104 LEU A N 1
ATOM 849 C CA . LEU A 1 104 ? -10.219 -5.670 6.898 1.00 87.00 104 LEU A CA 1
ATOM 850 C C . LEU A 1 104 ? -10.160 -6.043 5.411 1.00 87.00 104 LEU A C 1
ATOM 852 O O . LEU A 1 104 ? -9.068 -6.283 4.895 1.00 87.00 104 LEU A O 1
ATOM 856 N N . ASN A 1 105 ? -11.294 -5.981 4.709 1.00 88.88 105 ASN A N 1
ATOM 857 C CA . ASN A 1 105 ? -11.365 -6.218 3.266 1.00 88.88 105 ASN A CA 1
ATOM 858 C C . ASN A 1 105 ? -10.495 -5.217 2.485 1.00 88.88 105 ASN A C 1
ATOM 860 O O . ASN A 1 105 ? -9.813 -5.584 1.529 1.00 88.88 105 ASN A O 1
ATOM 864 N N . ARG A 1 106 ? -10.475 -3.937 2.885 1.00 89.62 106 ARG A N 1
ATOM 865 C CA . ARG A 1 106 ? -9.594 -2.928 2.268 1.00 89.62 106 ARG A CA 1
ATOM 866 C C . ARG A 1 106 ? -8.121 -3.211 2.534 1.00 89.62 106 ARG A C 1
ATOM 868 O O . ARG A 1 106 ? -7.318 -3.065 1.618 1.00 89.62 106 ARG A O 1
ATOM 875 N N . LEU A 1 107 ? -7.763 -3.620 3.749 1.00 91.50 107 LEU A N 1
ATOM 876 C CA . LEU A 1 107 ? -6.387 -3.984 4.092 1.00 91.50 107 LEU A CA 1
ATOM 877 C C . LEU A 1 107 ? -5.910 -5.194 3.280 1.00 91.50 107 LEU A C 1
ATOM 879 O O . LEU A 1 107 ? -4.763 -5.208 2.850 1.00 91.50 107 LEU A O 1
ATOM 883 N N . GLU A 1 108 ? -6.771 -6.185 3.044 1.00 93.06 108 GLU A N 1
ATOM 884 C CA . GLU A 1 108 ? -6.477 -7.332 2.171 1.00 93.06 108 GLU A CA 1
ATOM 885 C C . GLU A 1 108 ? -6.239 -6.895 0.718 1.00 93.06 108 GLU A C 1
ATOM 887 O O . GLU A 1 108 ? -5.183 -7.186 0.162 1.00 93.06 108 GLU A O 1
ATOM 892 N N . LEU A 1 109 ? -7.127 -6.068 0.152 1.00 93.38 109 LEU A N 1
ATOM 893 C CA . LEU A 1 109 ? -6.940 -5.496 -1.190 1.00 93.38 109 LEU A CA 1
ATOM 894 C C . LEU A 1 109 ? -5.616 -4.728 -1.332 1.00 93.38 109 LEU A C 1
ATOM 896 O O . LEU A 1 109 ? -4.965 -4.791 -2.377 1.00 93.38 109 LEU A O 1
ATOM 900 N N . ILE A 1 110 ? -5.217 -3.991 -0.290 1.00 93.12 110 ILE A N 1
ATOM 901 C CA . ILE A 1 110 ? -3.930 -3.290 -0.261 1.00 93.12 110 ILE A CA 1
ATOM 902 C C . ILE A 1 110 ? -2.776 -4.295 -0.211 1.00 93.12 110 ILE A C 1
ATOM 904 O O . ILE A 1 110 ? -1.819 -4.137 -0.967 1.00 93.12 110 ILE A O 1
ATOM 908 N N . SER A 1 111 ? -2.845 -5.314 0.651 1.00 93.75 111 SER A N 1
ATOM 909 C CA . SER A 1 111 ? -1.815 -6.354 0.759 1.00 93.75 111 SER A CA 1
ATOM 910 C C . SER A 1 111 ? -1.574 -7.060 -0.577 1.00 93.75 111 SER A C 1
ATOM 912 O O . SER A 1 111 ? -0.422 -7.128 -1.005 1.00 93.75 111 SER A O 1
ATOM 914 N N . ASP A 1 112 ? -2.635 -7.489 -1.262 1.00 95.12 112 ASP A N 1
ATOM 915 C CA . ASP A 1 112 ? -2.547 -8.183 -2.553 1.00 95.12 112 ASP A CA 1
ATOM 916 C C . ASP A 1 112 ? -1.915 -7.289 -3.628 1.00 95.12 112 ASP A C 1
ATOM 918 O O . ASP A 1 112 ? -0.988 -7.681 -4.340 1.00 95.12 112 ASP A O 1
ATOM 922 N N . ALA A 1 113 ? -2.370 -6.034 -3.717 1.00 94.94 113 ALA A N 1
ATOM 923 C CA . ALA A 1 113 ? -1.819 -5.082 -4.673 1.00 94.94 113 ALA A CA 1
ATOM 924 C C . ALA A 1 113 ? -0.340 -4.771 -4.394 1.00 94.94 113 ALA A C 1
ATOM 926 O O . ALA A 1 113 ? 0.447 -4.630 -5.333 1.00 94.94 113 ALA A O 1
ATOM 927 N N . LEU A 1 114 ? 0.053 -4.678 -3.120 1.00 94.94 114 LEU A N 1
ATOM 928 C CA . LEU A 1 114 ? 1.447 -4.478 -2.733 1.00 94.94 114 LEU A CA 1
ATOM 929 C C . LEU A 1 114 ? 2.314 -5.696 -3.042 1.00 94.94 114 LEU A C 1
ATOM 931 O O . LEU A 1 114 ? 3.460 -5.507 -3.435 1.00 94.94 114 LEU A O 1
ATOM 935 N N . GLU A 1 115 ? 1.807 -6.918 -2.886 1.00 95.75 115 GLU A N 1
ATOM 936 C CA . GLU A 1 115 ? 2.552 -8.136 -3.216 1.00 95.75 115 GLU A CA 1
ATOM 937 C C . GLU A 1 115 ? 2.913 -8.183 -4.704 1.00 95.75 115 GLU A C 1
ATOM 939 O O . GLU A 1 115 ? 4.086 -8.342 -5.046 1.00 95.75 115 GLU A O 1
ATOM 944 N N . GLU A 1 116 ? 1.943 -7.917 -5.580 1.00 95.56 116 GLU A N 1
ATOM 945 C CA . GLU A 1 116 ? 2.180 -7.837 -7.024 1.00 95.56 116 GLU A CA 1
ATOM 946 C C . GLU A 1 116 ? 3.160 -6.711 -7.388 1.00 95.56 116 GLU A C 1
ATOM 948 O O . GLU A 1 116 ? 4.077 -6.903 -8.191 1.00 95.56 116 GLU A O 1
ATOM 953 N N . LEU A 1 117 ? 3.007 -5.528 -6.781 1.00 95.06 117 LEU A N 1
ATOM 954 C CA . LEU A 1 117 ? 3.910 -4.398 -7.014 1.00 95.06 117 LEU A CA 1
ATOM 955 C C . LEU A 1 117 ? 5.338 -4.706 -6.560 1.00 95.06 117 LEU A C 1
ATOM 957 O O . LEU A 1 117 ? 6.285 -4.410 -7.288 1.00 95.06 117 LEU A O 1
ATOM 961 N N . ILE A 1 118 ? 5.508 -5.306 -5.381 1.00 95.44 118 ILE A N 1
ATOM 962 C CA . ILE A 1 118 ? 6.818 -5.715 -4.866 1.00 95.44 118 ILE A CA 1
ATOM 963 C C . ILE A 1 118 ? 7.442 -6.730 -5.819 1.00 95.44 118 ILE A C 1
ATOM 965 O O . ILE A 1 118 ? 8.586 -6.532 -6.219 1.00 95.44 118 ILE A O 1
ATOM 969 N N . GLN A 1 119 ? 6.688 -7.745 -6.248 1.00 95.19 119 GLN A N 1
ATOM 970 C CA . GLN A 1 119 ? 7.171 -8.748 -7.193 1.00 95.19 119 GLN A CA 1
ATOM 971 C C . GLN A 1 119 ? 7.704 -8.101 -8.480 1.00 95.19 119 GLN A C 1
ATOM 973 O O . GLN A 1 119 ? 8.848 -8.356 -8.859 1.00 95.19 119 GLN A O 1
ATOM 978 N N . ILE A 1 120 ? 6.934 -7.197 -9.097 1.00 93.88 120 ILE A N 1
ATOM 979 C CA . ILE A 1 120 ? 7.359 -6.466 -10.302 1.00 93.88 120 ILE A CA 1
ATOM 980 C C . ILE A 1 120 ? 8.670 -5.705 -10.055 1.00 93.88 120 ILE A C 1
ATOM 982 O O . ILE A 1 120 ? 9.574 -5.725 -10.891 1.00 93.88 120 ILE A O 1
ATOM 986 N N . MET A 1 121 ? 8.799 -5.017 -8.917 1.00 92.81 121 MET A N 1
ATOM 987 C CA . MET A 1 121 ? 10.004 -4.233 -8.624 1.00 92.81 121 MET A CA 1
ATOM 988 C C . MET A 1 121 ? 11.227 -5.125 -8.359 1.00 92.81 121 MET A C 1
ATOM 990 O O . MET A 1 121 ? 12.334 -4.779 -8.794 1.00 92.81 121 MET A O 1
ATOM 994 N N . THR A 1 122 ? 11.035 -6.261 -7.683 1.00 91.94 122 THR A N 1
ATOM 995 C CA . THR A 1 122 ? 12.077 -7.246 -7.359 1.00 91.94 122 THR A CA 1
ATOM 996 C C . THR A 1 122 ? 12.572 -7.991 -8.601 1.00 91.94 122 THR A C 1
ATOM 998 O O . THR A 1 122 ? 13.768 -8.257 -8.709 1.00 91.94 122 THR A O 1
ATOM 1001 N N . GLU A 1 123 ? 11.699 -8.270 -9.574 1.00 93.12 123 GLU A N 1
ATOM 1002 C CA . GLU A 1 123 ? 12.067 -8.911 -10.849 1.00 93.12 123 GLU A CA 1
ATOM 1003 C C . GLU A 1 123 ? 12.996 -8.044 -11.718 1.00 93.12 123 GLU A C 1
ATOM 1005 O O . GLU A 1 123 ? 13.646 -8.556 -12.629 1.00 93.12 123 GLU A O 1
ATOM 1010 N N . ARG A 1 124 ? 13.118 -6.741 -11.412 1.00 89.44 124 ARG A N 1
ATOM 1011 C CA . ARG A 1 124 ? 13.961 -5.771 -12.141 1.00 89.44 124 ARG A CA 1
ATOM 1012 C C . ARG A 1 124 ? 13.742 -5.824 -13.666 1.00 89.44 124 ARG A C 1
ATOM 1014 O O . ARG A 1 124 ? 14.720 -5.921 -14.413 1.00 89.44 124 ARG A O 1
ATOM 1021 N N . PRO A 1 125 ? 12.491 -5.694 -14.143 1.00 90.44 125 PRO A N 1
ATOM 1022 C CA . PRO A 1 125 ? 12.147 -5.837 -15.554 1.00 90.44 125 PRO A CA 1
ATOM 1023 C C . PRO A 1 125 ? 12.973 -4.931 -16.472 1.00 90.44 125 PRO A C 1
ATOM 1025 O O . PRO A 1 125 ? 13.4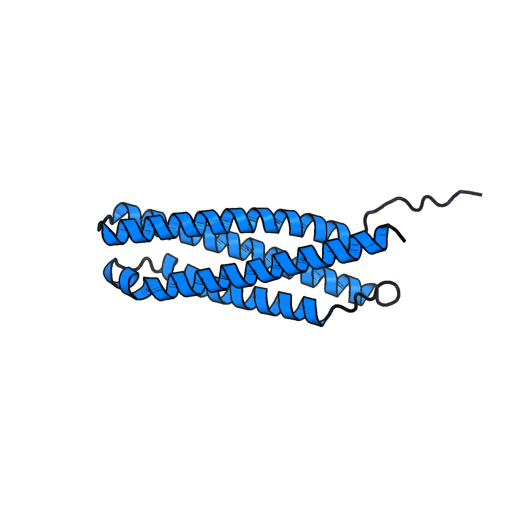26 -3.830 -16.107 1.00 90.44 125 PRO A O 1
ATOM 1028 N N . ALA A 1 126 ? 13.154 -5.398 -17.703 1.00 90.12 126 ALA A N 1
ATOM 1029 C CA . ALA A 1 126 ? 13.778 -4.621 -18.762 1.00 90.12 126 ALA A CA 1
ATOM 1030 C C . ALA A 1 126 ? 12.911 -3.403 -19.144 1.00 90.12 126 ALA A C 1
ATOM 1032 O O . ALA A 1 126 ? 11.736 -3.305 -18.798 1.00 90.12 126 ALA A O 1
ATOM 1033 N N . PHE A 1 127 ? 13.475 -2.450 -19.894 1.00 86.69 127 PHE A N 1
ATOM 1034 C CA . PHE A 1 127 ? 12.753 -1.228 -20.290 1.00 86.69 127 PHE A CA 1
ATOM 1035 C C . PHE A 1 127 ? 11.463 -1.503 -21.063 1.00 86.69 127 PHE A C 1
ATOM 1037 O O . PHE A 1 127 ? 10.441 -0.877 -20.794 1.00 86.69 127 PHE A O 1
ATOM 1044 N N . GLU A 1 128 ? 11.514 -2.411 -22.036 1.00 86.44 128 GLU A N 1
ATOM 1045 C CA . GLU A 1 128 ? 10.347 -2.726 -22.864 1.00 86.44 128 GLU A CA 1
ATOM 1046 C C . GLU A 1 128 ? 9.267 -3.460 -22.061 1.00 86.44 128 GLU A C 1
ATOM 1048 O O . GLU A 1 128 ? 8.080 -3.194 -22.237 1.00 86.44 128 GLU A O 1
ATOM 1053 N N . GLU A 1 129 ? 9.671 -4.300 -21.108 1.00 89.75 129 GLU A N 1
ATOM 1054 C CA . GLU A 1 129 ? 8.754 -4.957 -20.174 1.00 89.75 129 GLU A CA 1
ATOM 1055 C C . GLU A 1 129 ? 8.084 -3.931 -19.255 1.00 89.75 129 GLU A C 1
ATOM 1057 O O . GLU A 1 129 ? 6.864 -3.935 -19.120 1.00 89.75 129 GLU A O 1
ATOM 1062 N N . LEU A 1 130 ? 8.844 -2.977 -18.704 1.00 87.75 130 LEU A N 1
ATOM 1063 C CA . LEU A 1 130 ? 8.284 -1.899 -17.882 1.00 87.75 130 LEU A CA 1
ATOM 1064 C C . LEU A 1 130 ? 7.271 -1.034 -18.625 1.00 87.75 130 LEU A C 1
ATOM 1066 O O . LEU A 1 130 ? 6.283 -0.616 -18.026 1.00 87.75 130 LEU A O 1
ATOM 1070 N N . LYS A 1 131 ? 7.483 -0.764 -19.919 1.00 85.75 131 LYS A N 1
ATOM 1071 C CA . LYS A 1 131 ? 6.483 -0.057 -20.732 1.00 85.75 131 LYS A CA 1
ATOM 1072 C C . LYS A 1 131 ? 5.175 -0.844 -20.803 1.00 85.75 131 LYS A C 1
ATOM 1074 O O . LYS A 1 131 ? 4.115 -0.241 -20.680 1.00 85.75 131 LYS A O 1
ATOM 1079 N N . GLY A 1 132 ? 5.255 -2.167 -20.967 1.00 88.25 132 GLY A N 1
ATOM 1080 C CA . GLY A 1 132 ? 4.089 -3.054 -20.967 1.00 88.25 132 GLY A CA 1
ATOM 1081 C C . GLY A 1 132 ? 3.417 -3.192 -19.596 1.00 88.25 132 GLY A C 1
ATOM 1082 O O . GLY A 1 132 ? 2.206 -3.367 -19.527 1.00 88.25 132 GLY A O 1
ATOM 1083 N N . LEU A 1 133 ? 4.180 -3.066 -18.507 1.00 91.06 133 LEU A N 1
ATOM 1084 C CA . LEU A 1 133 ? 3.683 -3.153 -17.128 1.00 91.06 133 LEU A CA 1
ATOM 1085 C C . LEU A 1 133 ? 3.165 -1.820 -16.574 1.00 91.06 133 LEU A C 1
ATOM 1087 O O . LEU A 1 133 ? 2.579 -1.797 -15.493 1.00 91.06 133 LEU A O 1
ATOM 1091 N N . ASN A 1 134 ? 3.373 -0.714 -17.288 1.00 86.06 134 ASN A N 1
ATOM 1092 C CA . ASN A 1 134 ? 3.087 0.629 -16.798 1.00 86.06 134 ASN A CA 1
ATOM 1093 C C . ASN A 1 134 ? 1.631 0.783 -16.328 1.00 86.06 134 ASN A C 1
ATOM 1095 O O . ASN A 1 134 ? 1.387 1.242 -15.214 1.00 86.06 134 ASN A O 1
ATOM 1099 N N . ASP A 1 135 ? 0.669 0.346 -17.140 1.00 88.25 135 ASP A N 1
ATOM 1100 C CA . ASP A 1 135 ? -0.755 0.465 -16.808 1.00 88.25 135 ASP A CA 1
ATOM 1101 C C . ASP A 1 135 ? -1.138 -0.412 -15.607 1.00 88.25 135 ASP A C 1
ATOM 1103 O O . ASP A 1 135 ? -1.903 0.024 -14.747 1.00 88.25 135 ASP A O 1
ATOM 1107 N N . THR A 1 136 ? -0.542 -1.603 -15.488 1.00 92.31 136 THR A N 1
ATOM 1108 C CA . THR A 1 136 ? -0.713 -2.489 -14.327 1.00 92.31 136 THR A CA 1
ATOM 1109 C C . THR A 1 136 ? -0.202 -1.828 -13.050 1.00 92.31 136 THR A C 1
ATOM 1111 O O . THR A 1 136 ? -0.923 -1.780 -12.055 1.00 92.31 136 THR A O 1
ATOM 1114 N N . ILE A 1 137 ? 1.011 -1.264 -13.080 1.00 90.75 137 ILE A N 1
ATOM 1115 C CA . ILE A 1 137 ? 1.625 -0.591 -11.927 1.00 90.75 137 ILE A CA 1
ATOM 1116 C C . ILE A 1 137 ? 0.741 0.574 -11.463 1.00 90.75 137 ILE A C 1
ATOM 1118 O O . ILE A 1 137 ? 0.389 0.653 -10.286 1.00 90.75 137 ILE A O 1
ATOM 1122 N N . TYR A 1 138 ? 0.331 1.454 -12.382 1.00 88.62 138 TYR A N 1
ATOM 1123 C CA . TYR A 1 138 ? -0.525 2.593 -12.040 1.00 88.62 138 TYR A CA 1
ATOM 1124 C C . TYR A 1 138 ? -1.912 2.157 -11.552 1.00 88.62 138 TYR A C 1
ATOM 1126 O O . TYR A 1 138 ? -2.425 2.731 -10.594 1.00 88.62 138 TYR A O 1
ATOM 1134 N N . SER A 1 139 ? -2.508 1.125 -12.156 1.00 91.69 139 SER A N 1
ATOM 1135 C CA . SER A 1 139 ? -3.803 0.597 -11.719 1.00 91.69 139 SER A CA 1
ATOM 1136 C C . SER A 1 139 ? -3.751 0.062 -10.286 1.00 91.69 139 SER A C 1
ATOM 1138 O O . SER A 1 139 ? -4.634 0.382 -9.491 1.00 91.69 139 SER A O 1
ATOM 1140 N N . LYS A 1 140 ? -2.710 -0.700 -9.931 1.00 92.81 140 LYS A N 1
ATOM 1141 C CA . LYS A 1 140 ? -2.541 -1.239 -8.573 1.00 92.81 140 LYS A CA 1
ATOM 1142 C C . LYS A 1 140 ? -2.290 -0.141 -7.549 1.00 92.81 140 LYS A C 1
ATOM 1144 O O . LYS A 1 140 ? -2.824 -0.197 -6.448 1.00 92.81 140 LYS A O 1
ATOM 1149 N N . ILE A 1 141 ? -1.536 0.888 -7.917 1.00 89.62 141 ILE A N 1
ATOM 1150 C CA . ILE A 1 141 ? -1.245 2.005 -7.013 1.00 89.62 141 ILE A CA 1
ATOM 1151 C C . ILE A 1 141 ? -2.488 2.855 -6.777 1.00 89.62 141 ILE A C 1
ATOM 1153 O O . ILE A 1 141 ? -2.763 3.204 -5.634 1.00 89.62 141 ILE A O 1
ATOM 1157 N N . ASN A 1 142 ? -3.294 3.099 -7.810 1.00 88.00 142 ASN A N 1
ATOM 1158 C CA . ASN A 1 142 ? -4.586 3.759 -7.637 1.00 88.00 142 ASN A CA 1
ATOM 1159 C C . ASN A 1 142 ? -5.507 2.959 -6.709 1.00 88.00 142 ASN A C 1
ATOM 1161 O O . ASN A 1 142 ? -6.116 3.545 -5.821 1.00 88.00 142 ASN A O 1
ATOM 1165 N N . LEU A 1 143 ? -5.547 1.629 -6.843 1.00 92.25 143 LEU A N 1
ATOM 1166 C CA . LEU A 1 143 ? -6.305 0.762 -5.936 1.00 92.25 143 LEU A CA 1
ATOM 1167 C C . LEU A 1 143 ? -5.820 0.900 -4.484 1.00 92.25 143 LEU A C 1
ATOM 1169 O O . LEU A 1 143 ? -6.637 1.070 -3.580 1.00 92.25 143 LEU A O 1
ATOM 1173 N N . VAL A 1 144 ? -4.501 0.886 -4.260 1.00 89.25 144 VAL A N 1
ATOM 1174 C CA . VAL A 1 144 ? -3.903 1.097 -2.931 1.00 89.25 144 VAL A CA 1
ATOM 1175 C C . VAL A 1 144 ? -4.292 2.467 -2.366 1.00 89.25 144 VAL A C 1
ATOM 1177 O O . VAL A 1 144 ? -4.722 2.555 -1.219 1.00 89.25 144 VAL A O 1
ATOM 1180 N N . ILE A 1 145 ? -4.198 3.530 -3.168 1.00 85.94 145 ILE A N 1
ATOM 1181 C CA . ILE A 1 145 ? -4.553 4.898 -2.763 1.00 85.94 145 ILE A CA 1
ATOM 1182 C C . ILE A 1 145 ? -6.041 4.999 -2.410 1.00 85.94 145 ILE A C 1
ATOM 1184 O O . ILE A 1 145 ? -6.389 5.564 -1.375 1.00 85.94 145 ILE A O 1
ATOM 1188 N N . GLU A 1 146 ? -6.927 4.447 -3.239 1.00 87.81 146 GLU A N 1
ATOM 1189 C CA . GLU A 1 146 ? -8.372 4.454 -2.996 1.00 87.81 146 GLU A CA 1
ATOM 1190 C C . GLU A 1 146 ? -8.735 3.706 -1.709 1.00 87.81 146 GLU A C 1
ATOM 1192 O O . GLU A 1 146 ? -9.500 4.219 -0.890 1.00 87.81 146 GLU A O 1
ATOM 1197 N N . ALA A 1 147 ? -8.151 2.526 -1.494 1.00 87.69 147 ALA A N 1
ATOM 1198 C CA . ALA A 1 147 ? -8.385 1.731 -0.295 1.00 87.69 147 ALA A CA 1
ATOM 1199 C C . ALA A 1 147 ? -7.847 2.415 0.975 1.00 87.69 147 ALA A C 1
ATOM 1201 O O . ALA A 1 147 ? -8.525 2.416 2.001 1.00 87.69 147 ALA A O 1
ATOM 1202 N N . ILE A 1 148 ? -6.681 3.063 0.905 1.00 85.25 148 ILE A N 1
ATOM 1203 C CA . ILE A 1 148 ? -6.120 3.830 2.027 1.00 85.25 148 ILE A CA 1
ATOM 1204 C C . ILE A 1 148 ? -6.972 5.063 2.336 1.00 85.25 148 ILE A C 1
ATOM 1206 O O . ILE A 1 148 ? -7.283 5.324 3.496 1.00 85.25 148 ILE A O 1
ATOM 1210 N N . ASN A 1 149 ? -7.395 5.806 1.312 1.00 82.88 149 ASN A N 1
ATOM 1211 C CA . ASN A 1 149 ? -8.274 6.958 1.496 1.00 82.88 149 ASN A CA 1
ATOM 1212 C C . ASN A 1 149 ? -9.604 6.555 2.143 1.00 82.88 149 ASN A C 1
ATOM 1214 O O . ASN A 1 149 ? -10.151 7.322 2.932 1.00 82.88 149 ASN A O 1
ATOM 1218 N N . TYR A 1 150 ? -10.118 5.362 1.836 1.00 84.88 150 TYR A N 1
ATOM 1219 C CA . TYR A 1 150 ? -11.294 4.819 2.510 1.00 84.88 150 TYR A CA 1
ATOM 1220 C C . TYR A 1 150 ? -11.043 4.616 4.009 1.00 84.88 150 TYR A C 1
ATOM 1222 O O . TYR A 1 150 ? -11.807 5.144 4.813 1.00 84.88 150 TYR A O 1
ATOM 1230 N N . ILE A 1 151 ? -9.955 3.930 4.380 1.00 81.25 151 ILE A N 1
ATOM 1231 C CA . ILE A 1 151 ? -9.586 3.674 5.785 1.00 81.25 151 ILE A CA 1
ATOM 1232 C C . ILE A 1 151 ? -9.452 4.995 6.556 1.00 81.25 151 ILE A C 1
ATOM 1234 O O . ILE A 1 151 ? -10.099 5.177 7.581 1.00 81.25 151 ILE A O 1
ATOM 1238 N N . ILE A 1 152 ? -8.712 5.964 6.008 1.00 77.56 152 ILE A N 1
ATOM 1239 C CA . ILE A 1 152 ? -8.502 7.273 6.648 1.00 77.56 152 ILE A CA 1
ATOM 1240 C C . ILE A 1 152 ? -9.823 8.035 6.833 1.00 77.56 152 ILE A C 1
ATOM 1242 O O . ILE A 1 152 ? -10.025 8.711 7.844 1.00 77.56 152 ILE A O 1
ATOM 1246 N N . ASN A 1 153 ? -10.723 7.988 5.848 1.00 76.31 153 ASN A N 1
ATOM 1247 C CA . ASN A 1 153 ? -12.012 8.670 5.952 1.00 76.31 153 ASN A CA 1
ATOM 1248 C C . ASN A 1 153 ? -12.930 8.013 6.990 1.00 76.31 153 ASN A C 1
ATOM 1250 O O . ASN A 1 153 ? -13.660 8.730 7.675 1.00 76.31 153 ASN A O 1
ATOM 1254 N N . ASP A 1 154 ? -12.874 6.688 7.116 1.00 70.56 154 ASP A N 1
ATOM 1255 C CA . ASP A 1 154 ? -13.598 5.940 8.141 1.00 70.56 154 ASP A CA 1
ATOM 1256 C C . ASP A 1 154 ? -13.074 6.268 9.552 1.00 70.56 154 ASP A C 1
ATOM 1258 O O . ASP A 1 154 ? -13.859 6.628 10.428 1.00 70.56 154 ASP A O 1
ATOM 1262 N N . ASP A 1 155 ? -11.751 6.315 9.747 1.00 68.38 155 ASP A N 1
ATOM 1263 C CA . ASP A 1 155 ? -11.133 6.726 11.022 1.00 68.38 155 ASP A CA 1
ATOM 1264 C C . ASP A 1 155 ? -11.563 8.142 11.435 1.00 68.38 155 ASP A C 1
ATOM 1266 O O . ASP A 1 155 ? -11.944 8.396 12.578 1.00 68.38 155 ASP A O 1
ATOM 1270 N N . ARG A 1 156 ? -11.594 9.084 10.481 1.00 67.50 156 ARG A N 1
ATOM 1271 C CA . ARG A 1 156 ? -12.089 10.449 10.732 1.00 67.50 156 ARG A CA 1
ATOM 1272 C C . ARG A 1 156 ? -13.572 10.477 11.098 1.00 67.50 156 ARG A C 1
ATOM 1274 O O . ARG A 1 156 ? -14.004 11.377 11.823 1.00 67.50 156 ARG A O 1
ATOM 1281 N N . TYR A 1 157 ? -14.382 9.567 10.563 1.00 62.81 157 TYR A N 1
ATOM 1282 C CA . TYR A 1 157 ? -15.792 9.465 10.932 1.00 62.81 157 TYR A CA 1
ATOM 1283 C C . TYR A 1 157 ? -15.940 8.985 12.383 1.00 62.81 157 TYR A C 1
ATOM 1285 O O . TYR A 1 157 ? -16.668 9.617 13.155 1.00 62.81 157 TYR A O 1
ATOM 1293 N N . LEU A 1 158 ? -15.191 7.949 12.768 1.00 60.06 158 LEU A N 1
ATOM 1294 C CA . LEU A 1 158 ? -15.168 7.409 14.129 1.00 60.06 158 LEU A CA 1
ATOM 1295 C C . LEU A 1 158 ? -14.661 8.434 15.151 1.00 60.06 158 LEU A C 1
ATOM 1297 O O . LEU A 1 158 ? -15.315 8.645 16.173 1.00 60.06 158 LEU A O 1
ATOM 1301 N N . GLU A 1 159 ? -13.584 9.164 14.846 1.00 64.12 159 GLU A N 1
ATOM 1302 C CA . GLU A 1 159 ? -13.068 10.251 15.693 1.00 64.12 159 GLU A CA 1
ATOM 1303 C C . GLU A 1 159 ? -14.163 11.290 16.004 1.00 64.12 159 GLU A C 1
ATOM 1305 O O . GLU A 1 159 ? -14.382 11.669 17.159 1.00 64.12 159 GLU A O 1
ATOM 1310 N N . ASN A 1 160 ? -14.926 11.704 14.985 1.00 60.59 160 ASN A N 1
ATOM 1311 C CA . ASN A 1 160 ? -16.033 12.647 15.151 1.00 60.59 160 ASN A CA 1
ATOM 1312 C C . ASN A 1 160 ? -17.205 12.066 15.961 1.00 60.59 160 ASN A C 1
ATOM 1314 O O . ASN A 1 160 ? -17.881 12.811 16.679 1.00 60.59 160 ASN A O 1
ATOM 1318 N N . ALA A 1 161 ? -17.479 10.766 15.839 1.00 53.81 161 ALA A N 1
ATOM 1319 C CA . ALA A 1 161 ? -18.517 10.087 16.608 1.00 53.81 161 ALA A CA 1
ATOM 1320 C C . ALA A 1 161 ? -18.129 9.967 18.093 1.00 53.81 161 ALA A C 1
ATOM 1322 O O . ALA A 1 161 ? -18.926 10.324 18.963 1.00 53.81 161 ALA A O 1
ATOM 1323 N N . TYR A 1 162 ? -16.890 9.567 18.392 1.00 50.22 162 TYR A N 1
ATOM 1324 C CA . TYR A 1 162 ? -16.385 9.432 19.760 1.00 50.22 162 TYR A CA 1
ATOM 1325 C C . TYR A 1 162 ? -16.192 10.775 20.467 1.00 50.22 162 TYR A C 1
ATOM 1327 O O . TYR A 1 162 ? -16.526 10.894 21.649 1.00 50.22 162 TYR A O 1
ATOM 1335 N N . ALA A 1 163 ? -15.758 11.819 19.753 1.00 52.16 163 ALA A N 1
ATOM 1336 C CA . ALA A 1 163 ? -15.685 13.172 20.304 1.00 52.16 163 ALA A CA 1
ATOM 1337 C C . ALA A 1 163 ? -17.053 13.651 20.818 1.00 52.16 163 ALA A C 1
ATOM 1339 O O . ALA A 1 163 ? -17.126 14.311 21.848 1.00 52.16 163 ALA A O 1
ATOM 1340 N N . ARG A 1 164 ? -18.159 13.276 20.159 1.00 45.78 164 ARG A N 1
ATOM 1341 C CA . ARG A 1 164 ? -19.520 13.618 20.618 1.00 45.78 164 ARG A CA 1
ATOM 1342 C C . ARG A 1 164 ? -19.939 12.872 21.886 1.00 45.78 164 ARG A C 1
ATOM 1344 O O . ARG A 1 164 ? -20.771 13.391 22.621 1.00 45.78 164 ARG A O 1
ATOM 1351 N N . ILE A 1 165 ? -19.370 11.696 22.146 1.00 40.38 165 ILE A N 1
ATOM 1352 C CA . ILE A 1 165 ? -19.654 10.883 23.338 1.00 40.38 165 ILE A CA 1
ATOM 1353 C C . ILE A 1 165 ? -18.852 11.385 24.549 1.00 40.38 165 ILE A C 1
ATOM 1355 O O . ILE A 1 165 ? -19.364 11.361 25.658 1.00 40.38 165 ILE A O 1
ATOM 1359 N N . GLN A 1 166 ? -17.639 11.920 24.356 1.00 34.31 166 GLN A N 1
ATOM 1360 C CA . GLN A 1 166 ? -16.825 12.500 25.441 1.00 34.31 166 GLN A CA 1
ATOM 1361 C C . GLN A 1 166 ? -17.408 13.780 26.076 1.00 34.31 166 GLN A C 1
ATOM 1363 O O . GLN A 1 166 ? -16.937 14.193 27.136 1.00 34.31 166 GLN A O 1
ATOM 1368 N N . TYR A 1 167 ? -18.405 14.412 25.447 1.00 34.78 167 TYR A N 1
ATOM 1369 C CA . TYR A 1 167 ? -19.080 15.617 25.952 1.00 34.78 167 TYR A CA 1
ATOM 1370 C C . TYR A 1 167 ? -20.498 15.360 26.504 1.00 34.78 167 TYR A C 1
ATOM 1372 O O . TYR A 1 167 ? -21.218 16.326 26.774 1.00 34.78 167 TYR A O 1
ATOM 1380 N N . LEU A 1 168 ? -20.896 14.094 26.676 1.00 34.75 168 LEU A N 1
ATOM 1381 C CA . LEU A 1 168 ? -22.120 13.674 27.375 1.00 34.75 168 LEU A CA 1
ATOM 1382 C C . LEU A 1 168 ? -21.774 13.055 28.734 1.00 34.75 168 LEU A C 1
ATOM 1384 O O . LEU A 1 168 ? -22.545 13.311 29.686 1.00 34.75 168 LEU A O 1
#

Secondary structure (DSSP, 8-state):
-------S--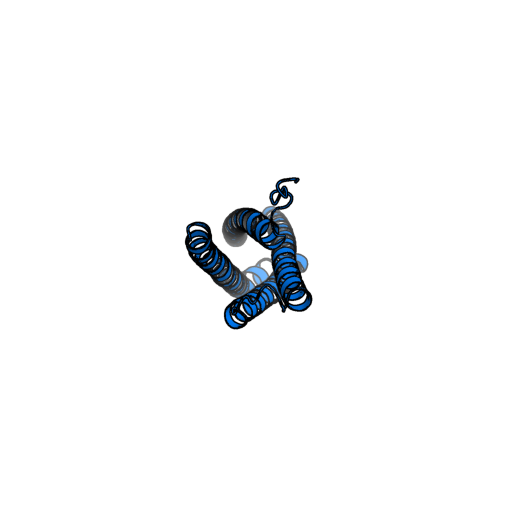-HHHHHHHHHHHHHHHHHHHHHHHHHHHHHHHHHHHHT-HHHHHHHHHHHHHHHHHHHHHHHHHHHHHHHHHHHHHHTTTT-----HHHHHHHHHHHHHHHHHHHHHHHHHHT---HHHHHHHHHHHHHHHHHHHHHHHHHHHHHHHHHHHHHHHTT-

Sequence (168 aa):
MGILKFFEKKPKIFEIEERDIAINKEIFSLITRIEENLSLLKESIAKGNIGYKDVKLAELENNFLLLRSKIENIRNDIGDILNIEVTQKEFITINDDVHIQDKLNRLELISDALEELIQIMTERPAFEELKGLNDTIYSKINLVIEAINYIINDDRYLENAYARIQYL

Radius of gyration: 20.64 Å; chains: 1; bounding box: 43×26×76 Å

Foldseek 3Di:
DDDDPPDDDDPVLVVLLVVLVVLLVVLVVLLVVLVVLLVQLVVCLVVVPLVSNLVSLVVNLVSLVVNLVSLVSNVVSLVVVVVCCVVPVVPDDPVCVPVSVLLVVLSVLLNVLSVVSNVVSVVSDDSVVCVVCSVVNVVSSVSNVVSSVSVVVSSVVVVVVVVVVVVD